Protein AF-A0A7X1LB33-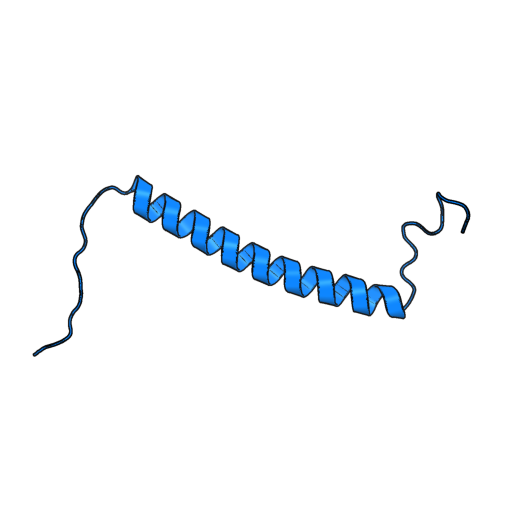F1 (afdb_monomer)

Mean predicted aligned error: 13.43 Å

Foldseek 3Di:
DPDDPCPPDPDPVCCVVVVVVVVVVVVVVVVVVVVVVVVVCVVVVDDDDDDDDDDD

Radius of gyration: 21.72 Å; Cα contacts (8 Å, |Δi|>4): 4; chains: 1; bounding box: 26×36×62 Å

Secondary structure (DSSP, 8-state):
--TTSSTT---HHHHHHHHHHHHHHHHHHHHHHHHHHHHHHHHHS-----------

pLDDT: mean 72.74, std 16.31, range [38.56, 94.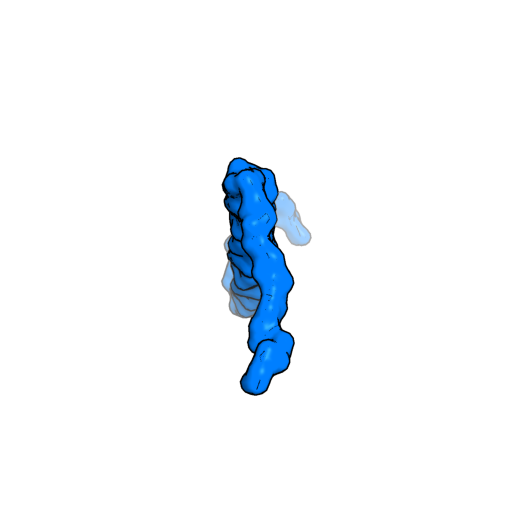44]

Solvent-accessible surface area (backbone atoms only — not comparable to full-atom values): 3614 Å² total; per-residue (Å²): 122,81,90,76,81,66,81,81,61,75,46,75,69,49,43,53,52,54,47,53,49,49,49,52,51,50,51,52,46,52,52,49,51,49,52,50,51,51,52,48,53,60,62,72,64,67,73,93,78,79,77,85,89,80,87,134

Structure (mmCIF, N/CA/C/O backbone):
data_AF-A0A7X1LB33-F1
#
_entry.id   AF-A0A7X1LB33-F1
#
loop_
_atom_site.group_PDB
_atom_site.id
_atom_site.type_symbol
_atom_site.label_atom_id
_atom_site.label_alt_id
_atom_site.label_comp_id
_atom_site.label_asym_id
_atom_site.label_entity_id
_atom_site.label_seq_id
_atom_site.pdbx_PDB_ins_code
_atom_site.Cartn_x
_atom_site.Cartn_y
_atom_site.Cartn_z
_atom_site.occupancy
_atom_site.B_iso_or_equiv
_atom_site.auth_seq_id
_atom_site.auth_comp_id
_atom_site.auth_asym_id
_atom_site.auth_atom_id
_atom_site.pdbx_PDB_model_num
ATOM 1 N N . MET A 1 1 ? 2.147 16.200 -22.005 1.00 41.31 1 MET A N 1
ATOM 2 C CA . MET A 1 1 ? 1.802 15.898 -23.416 1.00 41.31 1 MET A CA 1
ATOM 3 C C . MET A 1 1 ? 0.282 15.915 -23.508 1.00 41.31 1 MET A C 1
ATOM 5 O O . MET A 1 1 ? -0.324 15.635 -22.486 1.00 41.31 1 MET A O 1
ATOM 9 N N . PHE A 1 2 ? -0.315 16.341 -24.627 1.00 38.56 2 PHE A N 1
ATOM 10 C CA . PHE A 1 2 ? -1.759 16.619 -24.731 1.00 38.56 2 PHE A CA 1
ATOM 11 C C . PHE A 1 2 ? -2.665 15.551 -24.075 1.00 38.56 2 PHE A C 1
ATOM 13 O O . PHE A 1 2 ? -2.374 14.357 -24.154 1.00 38.56 2 PHE A O 1
ATOM 20 N N . PRO A 1 3 ? -3.761 15.981 -23.433 1.00 53.31 3 PRO A N 1
ATOM 21 C CA . PRO A 1 3 ? -3.968 15.699 -22.013 1.00 53.31 3 PRO A CA 1
ATOM 22 C C . PRO A 1 3 ? -5.110 14.707 -21.753 1.00 53.31 3 PRO A C 1
ATOM 24 O O . PRO A 1 3 ? -5.815 14.889 -20.770 1.00 53.31 3 PRO A O 1
ATOM 27 N N . PHE A 1 4 ? -5.333 13.760 -22.686 1.00 53.16 4 PHE A N 1
ATOM 28 C CA . PHE A 1 4 ? -6.428 12.773 -22.609 1.00 53.16 4 PHE A CA 1
ATOM 29 C C . PHE A 1 4 ? -6.086 11.330 -23.049 1.00 53.16 4 PHE A C 1
ATOM 31 O O . PHE A 1 4 ? -6.819 10.403 -22.721 1.00 53.16 4 PHE A O 1
ATOM 38 N N . CYS A 1 5 ? -5.001 11.094 -23.807 1.00 53.94 5 CYS A N 1
ATOM 39 C CA . CYS A 1 5 ? -4.671 9.764 -24.372 1.00 53.94 5 CYS A CA 1
ATOM 40 C C . CYS A 1 5 ? -3.280 9.227 -23.981 1.00 53.94 5 CYS A C 1
ATOM 42 O O . CYS A 1 5 ? -2.882 8.165 -24.455 1.00 53.94 5 CYS A O 1
ATOM 44 N N . PHE A 1 6 ? -2.554 9.914 -23.095 1.00 52.19 6 PHE A N 1
ATOM 45 C CA . PHE A 1 6 ? -1.394 9.348 -22.384 1.00 52.19 6 PHE A CA 1
ATOM 46 C C . PHE A 1 6 ? -1.741 8.959 -20.932 1.00 52.19 6 PHE A C 1
ATOM 48 O O . PHE A 1 6 ? -0.870 8.526 -20.185 1.00 52.19 6 PHE A O 1
ATOM 55 N N . GLU A 1 7 ? -3.013 9.075 -20.532 1.00 53.31 7 GLU A N 1
ATOM 56 C CA . GLU A 1 7 ? -3.486 8.880 -19.150 1.00 53.31 7 GLU A CA 1
ATOM 57 C C . GLU A 1 7 ? -3.595 7.419 -18.682 1.00 53.31 7 GLU A C 1
ATOM 59 O O . GLU A 1 7 ? -3.763 7.167 -17.493 1.00 53.31 7 GLU A O 1
ATOM 64 N N . TRP A 1 8 ? -3.471 6.454 -19.596 1.00 60.56 8 TRP A N 1
ATOM 65 C CA . TRP A 1 8 ? -3.487 5.006 -19.336 1.00 60.56 8 TRP A CA 1
ATOM 66 C C . TRP A 1 8 ? -2.391 4.309 -20.164 1.00 60.56 8 TRP A C 1
ATOM 68 O O . TRP A 1 8 ? -2.582 3.247 -20.750 1.00 60.56 8 TRP A O 1
ATOM 78 N N . ALA A 1 9 ? -1.234 4.957 -20.302 1.00 61.91 9 ALA A N 1
ATOM 79 C CA . ALA A 1 9 ? -0.088 4.394 -21.003 1.00 61.91 9 ALA A CA 1
ATOM 80 C C . ALA A 1 9 ? 0.772 3.581 -20.026 1.00 61.91 9 ALA A C 1
ATOM 82 O O . ALA A 1 9 ? 1.567 4.118 -19.256 1.00 61.91 9 ALA A O 1
ATOM 83 N N . TRP A 1 10 ? 0.616 2.263 -20.083 1.00 69.88 10 TRP A N 1
ATOM 84 C CA . TRP A 1 10 ? 1.441 1.290 -19.373 1.00 69.88 10 TRP A CA 1
ATOM 85 C C . TRP A 1 10 ? 2.763 1.051 -20.115 1.00 69.88 10 TRP A C 1
ATOM 87 O O . TRP A 1 10 ? 3.025 -0.041 -20.615 1.00 69.88 10 TRP A O 1
ATOM 97 N N . ASP A 1 11 ? 3.601 2.084 -20.222 1.00 66.00 11 ASP A N 1
ATOM 98 C CA . ASP A 1 11 ? 4.996 1.877 -20.623 1.00 66.00 11 ASP A CA 1
ATOM 99 C C . ASP A 1 11 ? 5.695 0.972 -19.590 1.00 66.00 11 ASP A C 1
ATOM 101 O O . ASP A 1 11 ? 5.375 1.029 -18.400 1.00 66.00 11 ASP A O 1
ATOM 105 N N . MET A 1 12 ? 6.6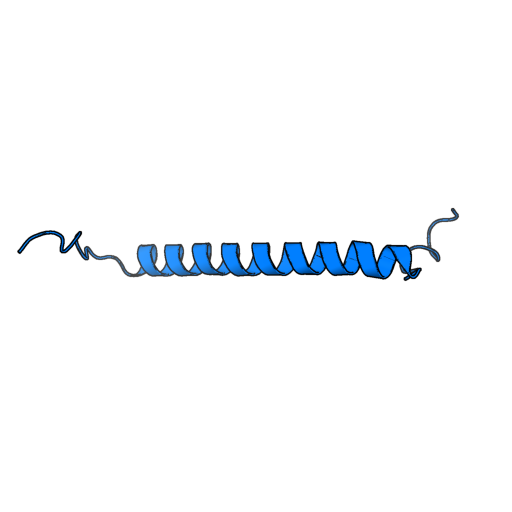34 0.126 -20.025 1.00 66.69 12 MET A N 1
ATOM 106 C CA . MET A 1 12 ? 7.260 -0.913 -19.185 1.00 66.69 12 MET A CA 1
ATOM 107 C C . MET A 1 12 ? 7.808 -0.352 -17.861 1.00 66.69 12 MET A C 1
ATOM 109 O O . MET A 1 12 ? 7.687 -0.983 -16.811 1.00 66.69 12 MET A O 1
ATOM 113 N N . SER A 1 13 ? 8.341 0.872 -17.888 1.00 72.06 13 SER A N 1
ATOM 114 C CA . SER A 1 13 ? 8.812 1.573 -16.688 1.00 72.06 13 SER A CA 1
ATOM 115 C C . SER A 1 13 ? 7.677 1.956 -15.721 1.00 72.06 13 SER A C 1
ATOM 117 O O . SER A 1 13 ? 7.800 1.775 -14.507 1.00 72.06 13 SER A O 1
ATOM 119 N N . HIS A 1 14 ? 6.540 2.414 -16.245 1.00 73.56 14 HIS A N 1
ATOM 120 C CA . HIS A 1 14 ? 5.363 2.809 -15.473 1.00 73.56 14 HIS A CA 1
ATOM 121 C C . HIS A 1 14 ? 4.587 1.606 -14.930 1.00 73.56 14 HIS A C 1
ATOM 123 O O . HIS A 1 14 ? 4.035 1.708 -13.840 1.00 73.56 14 HIS 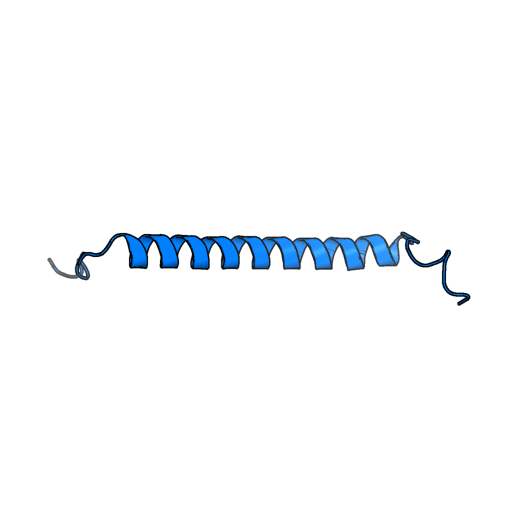A O 1
ATOM 129 N N . VAL A 1 15 ? 4.587 0.458 -15.617 1.00 73.88 15 VAL A N 1
ATOM 130 C CA . VAL A 1 15 ? 4.004 -0.798 -15.100 1.00 73.88 15 VAL A CA 1
ATOM 131 C C . VAL A 1 15 ? 4.738 -1.269 -13.857 1.00 73.88 15 VAL A C 1
ATOM 133 O O . VAL A 1 15 ? 4.104 -1.608 -12.861 1.00 73.88 15 VAL A O 1
ATOM 136 N N . VAL A 1 16 ? 6.069 -1.264 -13.892 1.00 78.25 16 VAL A N 1
ATOM 137 C CA . VAL A 1 16 ? 6.874 -1.703 -12.749 1.00 78.25 16 VAL A CA 1
ATOM 138 C C . VAL A 1 16 ? 6.725 -0.724 -11.587 1.00 78.25 16 VAL A C 1
ATOM 140 O O . VAL A 1 16 ? 6.504 -1.151 -10.456 1.00 78.25 16 VAL A O 1
ATOM 143 N N . PHE A 1 17 ? 6.777 0.582 -11.858 1.00 76.19 17 PHE A N 1
ATOM 144 C CA . PHE A 1 17 ? 6.652 1.595 -10.815 1.00 76.19 17 PHE A CA 1
ATOM 145 C C . PHE A 1 17 ? 5.238 1.664 -10.224 1.00 76.19 17 PHE A C 1
ATOM 147 O O . PHE A 1 17 ? 5.082 1.541 -9.011 1.00 76.19 17 PHE A O 1
ATOM 154 N N . MET A 1 18 ? 4.197 1.796 -11.052 1.00 77.88 18 MET A N 1
ATOM 155 C CA . MET A 1 18 ? 2.811 1.854 -10.57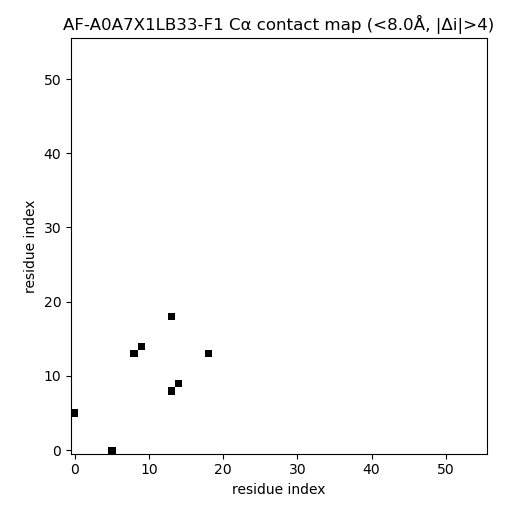5 1.00 77.88 18 MET A CA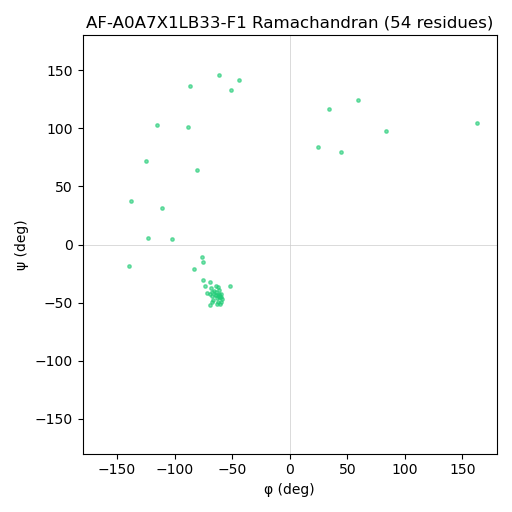 1
ATOM 156 C C . MET A 1 18 ? 2.343 0.511 -10.019 1.00 77.88 18 MET A C 1
ATOM 158 O O . MET A 1 18 ? 1.579 0.509 -9.063 1.00 77.88 18 MET A O 1
ATOM 162 N N . GLY A 1 19 ? 2.827 -0.616 -10.547 1.00 80.38 19 GLY A N 1
ATOM 163 C CA . GLY A 1 19 ? 2.531 -1.952 -10.029 1.00 80.38 19 GLY A CA 1
ATOM 164 C C . GLY A 1 19 ? 3.147 -2.201 -8.654 1.00 80.38 19 GLY A C 1
ATOM 165 O O . GLY A 1 19 ? 2.436 -2.601 -7.735 1.00 80.38 19 GLY A O 1
ATOM 166 N N . ALA A 1 20 ? 4.439 -1.909 -8.469 1.00 81.94 20 ALA A N 1
ATOM 167 C CA . ALA A 1 20 ? 5.094 -2.043 -7.166 1.00 81.94 20 ALA A CA 1
ATOM 168 C C . ALA A 1 20 ? 4.533 -1.050 -6.135 1.00 81.94 20 ALA A C 1
ATOM 170 O O . ALA A 1 20 ? 4.311 -1.421 -4.981 1.00 81.94 20 ALA A O 1
ATOM 171 N N . LEU A 1 21 ? 4.251 0.188 -6.557 1.00 83.75 21 LEU A N 1
ATOM 172 C CA . LEU A 1 21 ? 3.610 1.199 -5.719 1.00 83.75 21 LEU A CA 1
ATOM 173 C C . LEU A 1 21 ? 2.219 0.732 -5.270 1.00 83.75 21 LEU A C 1
ATOM 175 O O . LEU A 1 21 ? 1.945 0.712 -4.072 1.00 83.75 21 LEU A O 1
ATOM 179 N N . TRP A 1 22 ? 1.365 0.284 -6.194 1.00 81.88 22 TRP A N 1
ATOM 180 C CA . TRP A 1 22 ? 0.044 -0.252 -5.851 1.00 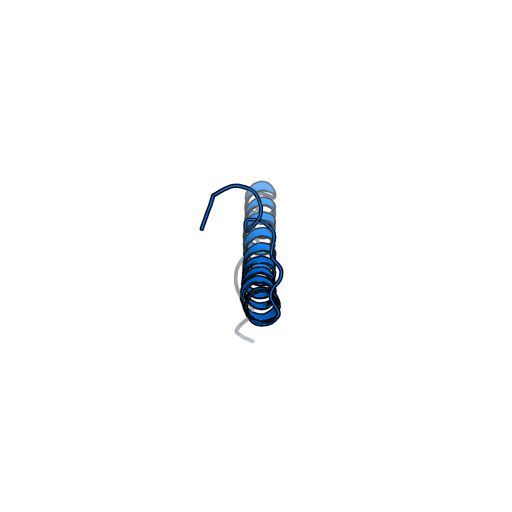81.88 22 TRP A CA 1
ATOM 181 C C . TRP A 1 22 ? 0.118 -1.497 -4.978 1.00 81.88 22 TRP A C 1
ATOM 183 O O . TRP A 1 22 ? -0.696 -1.651 -4.069 1.00 81.88 22 TRP A O 1
ATOM 193 N N . TYR A 1 23 ? 1.102 -2.364 -5.207 1.00 86.62 23 TYR A N 1
ATOM 194 C CA . TYR A 1 23 ? 1.311 -3.546 -4.384 1.00 86.62 23 TYR A CA 1
ATOM 195 C C . TYR A 1 23 ? 1.640 -3.160 -2.935 1.00 86.62 23 TYR A C 1
ATOM 197 O O . TYR A 1 23 ? 0.959 -3.608 -2.011 1.00 86.62 23 TYR A O 1
ATOM 205 N N . ALA A 1 24 ? 2.593 -2.248 -2.727 1.00 90.81 24 ALA A N 1
ATOM 206 C CA . ALA A 1 24 ? 2.922 -1.734 -1.398 1.00 90.81 24 ALA A CA 1
ATOM 207 C C . ALA A 1 24 ? 1.720 -1.041 -0.733 1.00 90.81 24 ALA A C 1
ATOM 209 O O . ALA A 1 24 ? 1.413 -1.324 0.427 1.00 90.81 24 ALA A O 1
ATOM 210 N N . LEU A 1 25 ? 0.998 -0.191 -1.472 1.00 90.50 25 LEU A N 1
ATOM 211 C CA . LEU A 1 25 ? -0.207 0.476 -0.971 1.00 90.50 25 LEU A CA 1
ATOM 212 C C . LEU A 1 25 ? -1.295 -0.528 -0.5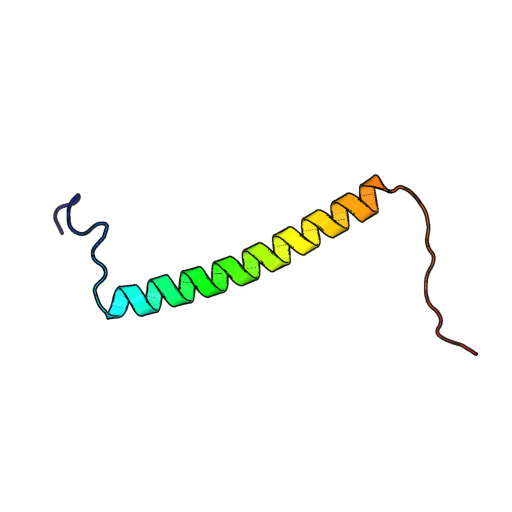84 1.00 90.50 25 LEU A C 1
ATOM 214 O O . LEU A 1 25 ? -1.952 -0.337 0.434 1.00 90.50 25 LEU A O 1
ATOM 218 N N . SER A 1 26 ? -1.472 -1.604 -1.350 1.00 89.94 26 SER A N 1
ATOM 219 C CA . SER A 1 26 ? -2.462 -2.637 -1.041 1.00 89.94 26 SER A CA 1
ATOM 220 C C . SER A 1 26 ? -2.103 -3.433 0.215 1.00 89.94 26 SER A C 1
ATOM 222 O O . SER A 1 26 ? -2.989 -3.713 1.016 1.00 89.94 26 SER A O 1
ATOM 224 N N . ILE A 1 27 ? -0.817 -3.726 0.447 1.00 93.25 27 ILE A N 1
ATOM 225 C CA . ILE A 1 27 ? -0.350 -4.402 1.667 1.00 93.25 27 ILE A CA 1
ATOM 226 C C . ILE A 1 27 ? -0.547 -3.502 2.886 1.00 93.25 27 ILE A C 1
ATOM 228 O O . ILE A 1 27 ? -1.085 -3.943 3.901 1.00 93.25 27 ILE A O 1
ATOM 232 N N . ILE A 1 28 ? -0.137 -2.237 2.785 1.00 94.44 28 ILE A N 1
ATOM 233 C CA . ILE A 1 28 ? -0.291 -1.269 3.875 1.00 94.44 28 ILE A CA 1
ATOM 234 C C . ILE A 1 28 ? -1.778 -1.020 4.145 1.00 94.44 28 ILE A C 1
ATOM 236 O O . ILE A 1 28 ? -2.200 -1.025 5.298 1.00 94.44 28 ILE A O 1
ATOM 240 N N . GLY A 1 29 ? -2.582 -0.866 3.091 1.00 91.94 29 GLY A N 1
ATOM 241 C CA . GLY A 1 29 ? -4.029 -0.717 3.177 1.00 91.94 29 GLY A CA 1
ATOM 242 C C . GLY A 1 29 ? -4.683 -1.922 3.845 1.00 91.94 29 GLY A C 1
ATOM 243 O O . GLY A 1 29 ? -5.414 -1.744 4.810 1.00 91.94 29 GLY A O 1
ATOM 244 N N . ALA A 1 30 ? -4.360 -3.144 3.417 1.00 92.44 30 ALA A N 1
ATOM 245 C CA . ALA A 1 30 ? -4.886 -4.365 4.022 1.00 92.44 30 ALA A CA 1
ATOM 246 C C . ALA A 1 30 ? -4.482 -4.505 5.499 1.00 92.44 30 ALA A C 1
ATOM 248 O O . ALA A 1 30 ? -5.328 -4.822 6.335 1.00 92.44 30 ALA A O 1
ATOM 249 N N . GLY A 1 31 ? -3.221 -4.222 5.842 1.00 91.25 31 GLY A N 1
ATOM 250 C CA . GLY A 1 31 ? -2.738 -4.260 7.225 1.00 91.25 31 GLY A CA 1
ATOM 251 C C . GLY A 1 31 ? -3.424 -3.224 8.115 1.00 91.25 31 GLY A C 1
ATOM 252 O O . GLY A 1 31 ? -3.862 -3.545 9.221 1.00 91.25 31 GLY A O 1
ATOM 253 N N . LEU A 1 32 ? -3.585 -1.997 7.617 1.00 91.81 32 LEU A N 1
ATOM 254 C CA . LEU A 1 32 ? -4.260 -0.928 8.345 1.00 91.81 32 LEU A CA 1
ATOM 255 C C . LEU A 1 32 ? -5.763 -1.198 8.477 1.00 91.81 32 LEU A C 1
ATOM 257 O O . LEU A 1 32 ? -6.314 -1.033 9.561 1.00 91.81 32 LEU A O 1
ATOM 261 N N . THR A 1 33 ? -6.426 -1.664 7.417 1.00 92.06 33 THR A N 1
ATOM 262 C CA . THR A 1 33 ? -7.834 -2.074 7.472 1.00 92.06 33 THR A CA 1
ATOM 263 C C . THR A 1 33 ? -8.030 -3.204 8.476 1.00 92.06 33 THR A C 1
ATOM 265 O O . THR A 1 33 ? -8.959 -3.131 9.273 1.00 92.06 33 THR A O 1
ATOM 268 N N . PHE A 1 34 ? -7.145 -4.205 8.512 1.00 88.81 34 PHE A N 1
ATOM 269 C CA . PHE A 1 34 ? -7.208 -5.268 9.515 1.00 88.81 34 PHE A CA 1
ATOM 270 C C . PHE A 1 34 ? -7.046 -4.726 10.940 1.00 88.81 34 PHE A C 1
ATOM 272 O O . PHE A 1 34 ? -7.833 -5.080 11.816 1.00 88.81 34 PHE A O 1
ATOM 279 N N . ALA A 1 35 ? -6.074 -3.838 11.170 1.00 89.56 35 ALA A N 1
ATOM 280 C CA . ALA A 1 35 ? -5.866 -3.216 12.476 1.00 89.56 35 ALA A CA 1
ATOM 281 C C . ALA A 1 35 ? -7.089 -2.399 12.921 1.00 89.56 35 ALA A C 1
ATOM 283 O O . ALA A 1 35 ? -7.537 -2.540 14.057 1.00 89.56 35 ALA A O 1
ATOM 284 N N . ILE A 1 36 ? -7.678 -1.612 12.014 1.00 91.25 36 ILE A N 1
ATOM 285 C CA . ILE A 1 36 ? -8.890 -0.831 12.284 1.00 91.25 36 ILE A CA 1
ATOM 286 C C . ILE A 1 36 ? -10.057 -1.766 12.598 1.00 91.25 36 ILE A C 1
ATOM 288 O O . ILE A 1 36 ? -10.691 -1.616 13.636 1.00 91.25 36 ILE A O 1
ATOM 292 N N . VAL A 1 37 ? -10.313 -2.767 11.758 1.00 90.88 37 VAL A N 1
ATOM 293 C CA . VAL A 1 37 ? -11.406 -3.725 11.966 1.00 90.88 37 VAL A CA 1
ATOM 294 C C . VAL A 1 37 ? -11.242 -4.451 13.301 1.00 90.88 37 VAL A C 1
ATOM 296 O O . VAL A 1 37 ? -12.187 -4.490 14.085 1.00 90.88 37 VAL A O 1
ATOM 299 N N . LYS A 1 38 ? -10.040 -4.952 13.612 1.00 87.62 38 LYS A N 1
ATOM 300 C CA . LYS A 1 38 ? -9.752 -5.586 14.903 1.00 87.62 38 LYS A CA 1
ATOM 301 C C . LYS A 1 38 ? -9.976 -4.623 16.067 1.00 87.62 38 LYS A C 1
ATOM 303 O O . LYS A 1 38 ? -10.611 -5.020 17.032 1.00 87.62 38 LYS A O 1
ATOM 308 N N . SER A 1 39 ? -9.509 -3.379 15.965 1.00 89.38 39 SER A N 1
ATOM 309 C CA . SER A 1 39 ? -9.693 -2.372 17.017 1.00 89.38 39 SER A CA 1
ATOM 310 C C . SER A 1 39 ? -11.165 -2.012 17.235 1.00 89.38 39 SER A C 1
ATOM 312 O O . SER A 1 39 ? -11.588 -1.814 18.369 1.00 89.38 39 SER A O 1
ATOM 314 N N . VAL A 1 40 ? -11.971 -1.987 16.169 1.00 90.00 40 VAL A N 1
ATOM 315 C CA . VAL A 1 40 ? -13.414 -1.732 16.247 1.00 90.00 40 VAL A CA 1
ATOM 316 C C . VAL A 1 40 ? -14.140 -2.927 16.855 1.00 90.00 40 VAL A C 1
ATOM 318 O O . VAL A 1 40 ? -15.004 -2.717 17.696 1.00 90.00 40 VAL A O 1
ATOM 321 N N . PHE A 1 41 ? -13.793 -4.164 16.489 1.00 86.31 41 PHE A N 1
ATOM 322 C CA . PHE A 1 41 ? -14.364 -5.358 17.126 1.00 86.31 41 PHE A CA 1
ATOM 323 C C . PHE A 1 41 ? -13.994 -5.455 18.609 1.00 86.31 41 PHE A C 1
ATOM 325 O O . PHE A 1 41 ? -14.857 -5.761 19.425 1.00 86.31 41 PHE A O 1
ATOM 332 N N . ASP A 1 42 ? -12.746 -5.142 18.953 1.00 78.50 42 ASP A N 1
ATOM 333 C CA . ASP A 1 42 ? -12.258 -5.060 20.333 1.00 78.50 42 ASP A CA 1
ATOM 334 C C . ASP A 1 42 ? -13.011 -3.977 21.131 1.00 78.50 42 ASP A C 1
ATOM 336 O O . ASP A 1 42 ? -13.500 -4.218 22.231 1.00 78.50 42 ASP A O 1
ATOM 340 N N . SER A 1 43 ? -13.237 -2.812 20.516 1.00 78.62 43 SER A N 1
ATOM 341 C CA . SER A 1 43 ? -13.963 -1.696 21.138 1.00 78.62 43 SER A CA 1
ATOM 342 C C . SER A 1 43 ? -15.477 -1.927 21.244 1.00 78.62 43 SER A C 1
ATOM 344 O O . SER A 1 43 ? -16.100 -1.492 22.209 1.00 78.62 43 SER A O 1
ATOM 346 N N . ALA A 1 44 ? -16.094 -2.585 20.257 1.00 77.44 44 ALA A N 1
ATOM 347 C CA . ALA A 1 44 ? -17.535 -2.847 20.216 1.00 77.44 44 ALA A CA 1
ATOM 348 C C . ALA A 1 44 ? -17.943 -4.082 21.038 1.00 77.44 44 ALA A C 1
ATOM 350 O O . ALA A 1 44 ? -19.105 -4.194 21.423 1.00 77.44 44 ALA A O 1
ATOM 351 N N . GLY A 1 45 ? -17.003 -4.995 21.307 1.00 66.69 45 GLY A N 1
ATOM 352 C CA . GLY A 1 45 ? -17.212 -6.194 22.120 1.00 66.69 45 GLY A CA 1
ATOM 353 C C . GLY A 1 45 ? -17.291 -5.943 23.627 1.00 66.69 45 GLY A C 1
ATOM 354 O O . GLY A 1 45 ? -17.764 -6.820 24.335 1.00 66.69 45 GLY A O 1
ATOM 355 N N . GLY A 1 46 ? -16.880 -4.764 24.109 1.00 59.66 46 GLY A N 1
ATOM 356 C CA . GLY A 1 46 ? -17.094 -4.300 25.481 1.00 59.66 46 GLY A CA 1
ATOM 357 C C . GLY A 1 46 ? -16.812 -5.331 26.582 1.00 59.66 46 GLY A C 1
ATOM 358 O O . GLY A 1 46 ? -17.754 -5.863 27.162 1.00 59.66 46 GLY A O 1
ATOM 359 N N . GLY A 1 47 ? -15.543 -5.539 26.948 1.00 51.22 47 GLY A N 1
ATOM 360 C CA . GLY A 1 47 ? -15.216 -6.227 28.201 1.00 51.22 47 GLY A CA 1
ATOM 361 C C . GLY A 1 47 ? -13.789 -6.757 28.296 1.00 51.22 47 GLY A C 1
ATOM 362 O O . GLY A 1 47 ? -13.478 -7.766 27.693 1.00 51.22 47 GLY A O 1
ATOM 363 N N . HIS A 1 48 ? -12.956 -6.062 29.074 1.00 55.66 48 HIS A N 1
ATOM 364 C CA . HIS A 1 48 ? -12.042 -6.629 30.078 1.00 55.66 48 HIS A CA 1
ATOM 365 C C . HIS A 1 48 ? -11.611 -8.101 29.876 1.00 55.66 48 HIS A C 1
ATOM 367 O O . HIS A 1 48 ? -12.158 -8.986 30.523 1.00 55.66 48 HIS A O 1
ATOM 373 N N . ASP A 1 49 ? -10.586 -8.345 29.060 1.00 56.50 49 ASP A N 1
ATOM 374 C CA . ASP A 1 49 ? -9.695 -9.488 29.272 1.00 56.50 49 ASP A CA 1
ATOM 375 C C . ASP A 1 49 ? -8.311 -8.921 29.595 1.00 56.50 49 ASP A C 1
ATOM 377 O O . ASP A 1 49 ? -7.602 -8.368 28.750 1.00 56.50 49 ASP A O 1
ATOM 381 N N . ASP A 1 50 ? -8.004 -8.969 30.886 1.00 56.22 50 ASP A N 1
ATOM 382 C CA . ASP A 1 50 ? -6.733 -8.607 31.482 1.00 56.22 50 ASP A CA 1
ATOM 383 C C . ASP A 1 50 ? -5.543 -9.293 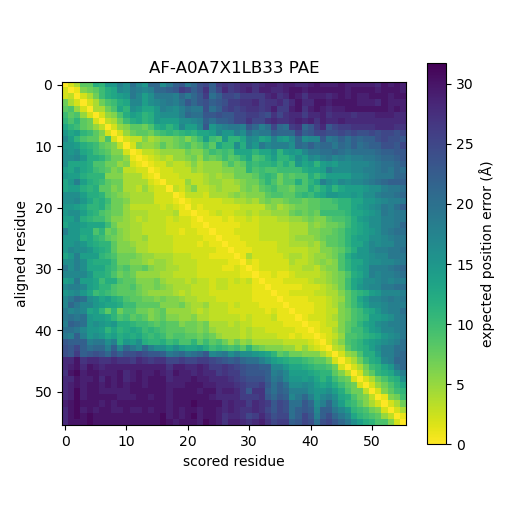30.796 1.00 56.22 50 ASP A C 1
ATOM 385 O O . ASP A 1 50 ? -5.532 -10.492 30.534 1.00 56.22 50 ASP A O 1
ATOM 389 N N . GLN A 1 51 ? -4.530 -8.472 30.521 1.00 60.84 51 GLN A N 1
ATOM 390 C CA . GLN A 1 51 ? -3.161 -8.618 31.026 1.00 60.84 51 GLN A CA 1
ATOM 391 C C . GLN A 1 51 ? -2.627 -10.055 31.220 1.00 60.84 51 GLN A C 1
ATOM 393 O O . GLN A 1 51 ? -3.041 -10.760 32.127 1.00 60.84 51 GLN A O 1
ATOM 398 N N . ASP A 1 52 ? -1.582 -10.369 30.441 1.00 61.22 52 ASP A N 1
ATOM 399 C CA . ASP A 1 52 ? -0.326 -11.001 30.895 1.00 61.22 52 ASP A CA 1
ATOM 400 C C . ASP A 1 52 ? -0.384 -12.392 31.581 1.00 61.22 52 ASP A C 1
ATOM 402 O O . ASP A 1 52 ? -0.956 -12.552 32.656 1.00 61.22 52 ASP A O 1
ATOM 406 N N . PRO A 1 53 ? 0.354 -13.394 31.055 1.00 52.28 53 PRO A N 1
ATOM 407 C CA . PRO A 1 53 ? 0.915 -14.415 31.930 1.00 52.28 53 PRO A CA 1
ATOM 408 C C . PRO A 1 53 ? 2.432 -14.517 31.736 1.00 52.28 53 PRO A C 1
ATOM 410 O O . PRO A 1 53 ? 2.958 -15.475 31.165 1.00 52.28 53 PRO A O 1
ATOM 413 N N . GLY A 1 54 ? 3.150 -13.513 32.223 1.00 58.59 54 GLY A N 1
ATOM 414 C CA . GLY A 1 54 ? 4.467 -13.660 32.815 1.00 58.59 54 GLY A CA 1
ATOM 415 C C . GLY A 1 54 ? 4.324 -13.992 34.305 1.00 58.59 54 GLY A C 1
ATOM 416 O O . GLY A 1 54 ? 3.547 -13.365 35.014 1.00 58.59 54 GLY A O 1
ATOM 417 N N . HIS A 1 55 ? 5.134 -14.951 34.766 1.00 46.97 55 HIS A N 1
ATOM 418 C CA . HIS A 1 55 ? 5.204 -15.559 36.106 1.00 46.97 55 HIS A CA 1
ATOM 419 C C . HIS A 1 55 ? 4.210 -16.697 36.391 1.00 46.97 55 HIS A C 1
ATOM 421 O O . HIS A 1 55 ? 3.085 -16.466 36.817 1.00 46.97 55 HIS A O 1
ATOM 427 N N . HIS A 1 56 ? 4.692 -17.938 36.243 1.00 43.41 56 HIS A N 1
ATOM 428 C CA . HIS A 1 56 ? 5.099 -18.836 37.338 1.00 43.41 56 HIS A CA 1
ATOM 429 C C . HIS A 1 56 ? 6.267 -19.709 36.852 1.00 43.41 56 HIS A C 1
ATOM 431 O O . HIS A 1 56 ? 6.267 -20.068 35.653 1.00 43.41 56 HIS A O 1
#

Sequence (56 aa):
MFPFCFEWAWDMSHVVFMGALWYALSIIGAGLTFAIVKSVFDSAGGGHDDQDPGHH